Protein AF-A0A845Y742-F1 (afdb_mon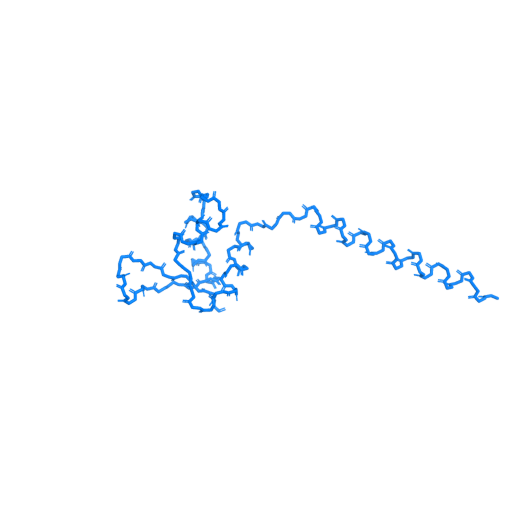omer)

Structure (mmCIF, N/CA/C/O backbone):
data_AF-A0A845Y742-F1
#
_entry.id   AF-A0A845Y742-F1
#
loop_
_atom_site.group_PDB
_atom_site.id
_atom_site.type_symbol
_atom_site.label_atom_id
_atom_site.label_alt_id
_atom_site.label_comp_id
_atom_site.label_asym_id
_atom_site.label_entity_id
_atom_site.label_seq_id
_atom_site.pdbx_PDB_ins_code
_atom_site.Cartn_x
_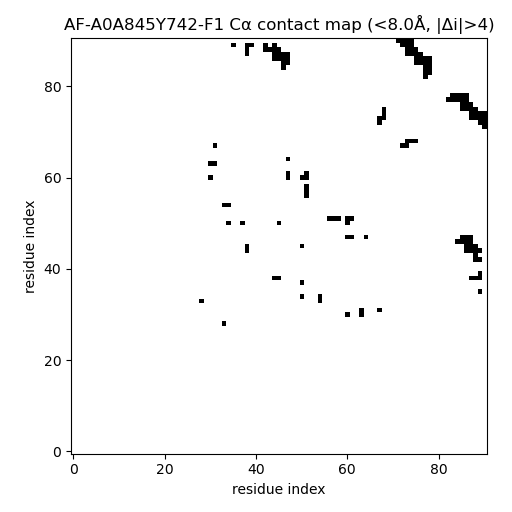atom_site.Cartn_y
_atom_site.Cartn_z
_atom_site.occupancy
_atom_site.B_iso_or_equiv
_atom_site.auth_seq_id
_atom_site.auth_comp_id
_atom_site.auth_asym_id
_atom_site.auth_atom_id
_atom_site.pdbx_PDB_model_num
ATOM 1 N N . MET A 1 1 ? 40.139 -17.584 -35.275 1.00 57.50 1 MET A N 1
ATOM 2 C CA . MET A 1 1 ? 38.698 -17.235 -35.187 1.00 57.50 1 MET A CA 1
ATOM 3 C C . MET A 1 1 ? 38.189 -16.980 -33.748 1.00 57.50 1 MET A C 1
ATOM 5 O O . MET A 1 1 ? 36.988 -17.028 -33.525 1.00 57.50 1 MET A O 1
ATOM 9 N N . SER A 1 2 ? 39.057 -16.671 -32.762 1.00 64.31 2 SER A N 1
ATOM 10 C CA . SER A 1 2 ? 38.704 -16.795 -31.325 1.00 64.31 2 SER A CA 1
ATOM 11 C C . SER A 1 2 ? 38.477 -15.468 -30.560 1.00 64.31 2 SER A C 1
ATOM 13 O O . SER A 1 2 ? 37.640 -15.409 -29.659 1.00 64.31 2 SER A O 1
ATOM 15 N N . GLN A 1 3 ? 39.118 -14.358 -30.952 1.00 61.56 3 GLN A N 1
ATOM 16 C CA . GLN A 1 3 ? 39.008 -13.081 -30.216 1.00 61.56 3 GLN A CA 1
ATOM 17 C C . GLN A 1 3 ? 37.793 -12.220 -30.616 1.00 61.56 3 GLN A C 1
ATOM 19 O O . GLN A 1 3 ? 37.177 -11.576 -29.766 1.00 61.56 3 GLN A O 1
ATOM 24 N N . TYR A 1 4 ? 37.388 -12.250 -31.890 1.00 63.28 4 TYR A N 1
ATOM 25 C CA . TYR A 1 4 ? 36.246 -11.472 -32.396 1.00 63.28 4 TYR A CA 1
ATOM 26 C C . TYR A 1 4 ? 34.906 -11.905 -31.783 1.00 63.28 4 TYR A C 1
ATOM 28 O O . TYR A 1 4 ? 34.078 -11.064 -31.429 1.00 63.28 4 TYR A O 1
ATOM 36 N N . VAL A 1 5 ? 34.710 -13.214 -31.603 1.00 63.03 5 VAL A N 1
ATOM 37 C CA . VAL A 1 5 ? 33.477 -13.774 -31.030 1.00 63.03 5 VAL A CA 1
ATOM 38 C C . VAL A 1 5 ? 33.346 -13.417 -29.545 1.00 63.03 5 VAL A C 1
ATOM 40 O O . VAL A 1 5 ? 32.261 -13.047 -29.097 1.00 63.03 5 VAL A O 1
ATOM 43 N N . HIS A 1 6 ? 34.448 -13.450 -28.786 1.00 61.31 6 HIS A N 1
ATOM 44 C CA . HIS A 1 6 ? 34.467 -13.048 -27.374 1.00 61.31 6 HIS A CA 1
ATOM 45 C C . HIS A 1 6 ? 34.177 -11.553 -27.195 1.00 61.31 6 HIS A C 1
ATOM 47 O O . HIS A 1 6 ? 33.365 -11.176 -26.348 1.00 61.31 6 HIS A O 1
ATOM 53 N N . ARG A 1 7 ? 34.765 -10.701 -28.045 1.00 63.00 7 ARG A N 1
ATOM 54 C CA . ARG A 1 7 ? 34.531 -9.250 -28.020 1.00 63.00 7 ARG A CA 1
ATOM 55 C C . ARG A 1 7 ? 33.066 -8.902 -28.298 1.00 63.00 7 ARG A C 1
ATOM 57 O O . ARG A 1 7 ? 32.477 -8.132 -27.545 1.00 63.00 7 ARG A O 1
ATOM 64 N N . LYS A 1 8 ? 32.455 -9.532 -29.309 1.00 67.81 8 LYS A N 1
ATOM 65 C CA . LYS A 1 8 ? 31.029 -9.351 -29.633 1.00 67.81 8 LYS A CA 1
ATOM 66 C C . LYS A 1 8 ? 30.113 -9.821 -28.497 1.00 67.81 8 LYS A C 1
ATOM 68 O O . LYS A 1 8 ? 29.179 -9.108 -28.149 1.00 67.81 8 LYS A O 1
ATOM 73 N N . LYS A 1 9 ? 30.387 -10.972 -27.866 1.00 64.38 9 LYS A N 1
ATOM 74 C CA . LYS A 1 9 ? 29.598 -11.461 -26.714 1.00 64.38 9 LYS A CA 1
ATOM 75 C C . LYS A 1 9 ? 29.606 -10.479 -25.534 1.00 64.38 9 LYS A C 1
ATOM 77 O O . LYS A 1 9 ? 28.547 -10.217 -24.964 1.00 64.38 9 LYS A O 1
ATOM 82 N N . ASN A 1 10 ? 30.763 -9.897 -25.213 1.00 71.44 10 ASN A N 1
ATOM 83 C CA . ASN A 1 10 ? 30.881 -8.895 -24.147 1.00 71.44 10 ASN A CA 1
ATOM 84 C C . ASN A 1 10 ? 30.147 -7.590 -24.490 1.00 71.44 10 ASN A C 1
ATOM 86 O O . ASN A 1 10 ? 29.490 -7.005 -23.631 1.00 71.44 10 ASN A O 1
ATOM 90 N N . GLU A 1 11 ? 30.194 -7.166 -25.752 1.00 71.31 11 GLU A N 1
ATOM 91 C CA . GLU A 1 11 ? 29.482 -5.984 -26.245 1.00 71.31 11 GLU A CA 1
ATOM 92 C C . GLU A 1 11 ? 27.954 -6.156 -26.135 1.00 71.31 11 GLU A C 1
ATOM 94 O O . GLU A 1 11 ? 27.267 -5.296 -25.580 1.00 71.31 11 GLU A O 1
ATOM 99 N N . PHE A 1 12 ? 27.417 -7.317 -26.529 1.00 75.88 12 PHE A N 1
ATOM 100 C CA . PHE A 1 12 ? 25.991 -7.631 -26.368 1.00 75.88 12 PHE A CA 1
ATOM 101 C C . PHE A 1 12 ? 25.554 -7.723 -24.902 1.00 75.88 12 PHE A C 1
ATOM 103 O O . PHE A 1 12 ? 24.462 -7.266 -24.554 1.00 75.88 12 PHE A O 1
ATOM 110 N N . ALA A 1 13 ? 26.386 -8.294 -24.026 1.00 77.81 13 ALA A N 1
ATOM 111 C CA . ALA A 1 13 ? 26.109 -8.331 -22.592 1.00 77.81 13 ALA A CA 1
ATOM 112 C C . ALA A 1 13 ? 26.047 -6.913 -21.998 1.00 77.81 13 ALA A C 1
ATOM 114 O O . ALA A 1 13 ? 25.152 -6.606 -21.205 1.00 77.81 13 ALA A O 1
ATOM 115 N N . ASN A 1 14 ? 26.946 -6.030 -22.440 1.00 83.00 14 ASN A N 1
ATOM 116 C CA . ASN A 1 14 ? 26.985 -4.642 -22.003 1.00 83.00 14 ASN A CA 1
ATOM 117 C C . ASN A 1 14 ? 25.746 -3.854 -22.465 1.00 83.00 14 ASN A C 1
ATOM 119 O O . ASN A 1 14 ? 25.107 -3.182 -21.657 1.00 83.00 14 ASN A O 1
ATOM 123 N N . VAL A 1 15 ? 25.335 -4.011 -23.727 1.00 83.81 15 VAL A N 1
ATOM 124 C CA . VAL A 1 15 ? 24.114 -3.383 -24.266 1.00 83.81 15 VAL A CA 1
ATOM 125 C C . VAL A 1 15 ? 22.863 -3.869 -23.528 1.00 83.81 15 VAL A C 1
ATOM 127 O O . VAL A 1 15 ? 22.023 -3.061 -23.134 1.00 83.81 15 VAL A O 1
ATOM 130 N N . ARG A 1 16 ? 22.747 -5.175 -23.250 1.00 85.06 16 ARG A N 1
ATOM 131 C CA . ARG A 1 16 ? 21.624 -5.728 -22.467 1.00 85.06 16 ARG A CA 1
ATOM 132 C C . ARG A 1 16 ? 21.550 -5.144 -21.056 1.00 85.06 16 ARG A C 1
ATOM 134 O O . ARG A 1 16 ? 20.450 -4.899 -20.562 1.00 85.06 16 ARG A O 1
ATOM 141 N N . ARG A 1 17 ? 22.698 -4.915 -20.412 1.00 83.88 17 ARG A N 1
ATOM 142 C CA . ARG A 1 17 ? 22.780 -4.263 -19.098 1.00 83.88 17 ARG A CA 1
ATOM 143 C C . ARG A 1 17 ? 22.299 -2.812 -19.169 1.00 83.88 17 ARG A C 1
ATOM 145 O O . ARG A 1 17 ? 21.411 -2.448 -18.408 1.00 83.88 17 ARG A O 1
ATOM 152 N N . ILE A 1 18 ? 22.787 -2.037 -20.138 1.00 84.62 18 ILE A N 1
ATOM 153 C CA . ILE A 1 18 ? 22.390 -0.634 -20.341 1.00 84.62 18 ILE A CA 1
ATOM 154 C C . ILE A 1 18 ? 20.882 -0.515 -20.595 1.00 84.62 18 ILE A C 1
ATOM 156 O O . ILE A 1 18 ? 20.223 0.315 -19.977 1.00 84.62 18 ILE A O 1
ATOM 160 N N . ILE A 1 19 ? 20.308 -1.379 -21.439 1.00 83.56 19 ILE A N 1
ATOM 161 C CA . ILE A 1 19 ? 18.860 -1.387 -21.709 1.00 83.56 19 ILE A CA 1
ATOM 162 C C . ILE A 1 19 ? 18.063 -1.711 -20.438 1.00 83.56 19 ILE A C 1
ATOM 164 O O . ILE A 1 19 ? 17.020 -1.107 -20.191 1.00 83.56 19 ILE A O 1
ATOM 168 N N . ARG A 1 20 ? 18.539 -2.652 -19.613 1.00 79.06 20 ARG A N 1
ATOM 169 C CA . ARG A 1 20 ? 17.889 -3.009 -18.344 1.00 79.06 20 ARG A CA 1
ATOM 170 C C . ARG A 1 20 ? 17.916 -1.845 -17.356 1.00 79.06 20 ARG A C 1
ATOM 172 O O . ARG A 1 20 ? 16.894 -1.558 -16.738 1.00 79.06 20 ARG A O 1
ATOM 179 N N . ASP A 1 21 ? 19.048 -1.165 -17.240 1.00 80.31 21 ASP A N 1
ATOM 180 C CA . ASP A 1 21 ? 19.205 -0.026 -16.335 1.00 80.31 21 ASP A CA 1
ATOM 181 C C . ASP A 1 21 ? 18.435 1.205 -16.831 1.00 80.31 21 ASP A C 1
ATOM 183 O O . ASP A 1 21 ? 17.833 1.916 -16.030 1.00 80.31 21 ASP A O 1
ATOM 187 N N . TRP A 1 22 ? 18.348 1.409 -18.149 1.00 76.75 22 TRP A N 1
ATOM 188 C CA . TRP A 1 22 ? 17.505 2.441 -18.758 1.00 76.75 22 TRP A CA 1
ATOM 189 C C . TRP A 1 22 ? 16.012 2.181 -18.511 1.00 76.75 22 TRP A C 1
ATOM 191 O O . TRP A 1 22 ? 15.299 3.083 -18.070 1.00 76.75 22 TRP A O 1
ATOM 201 N N . LYS A 1 23 ? 15.550 0.931 -18.677 1.00 70.44 23 LYS A N 1
ATOM 202 C CA . LYS A 1 23 ? 14.176 0.531 -18.323 1.00 70.44 23 LYS A CA 1
ATOM 203 C C . LYS A 1 23 ? 13.877 0.740 -16.834 1.00 70.44 23 LYS A C 1
ATOM 205 O O . LYS A 1 23 ? 12.807 1.234 -16.499 1.00 70.44 23 LYS A O 1
ATOM 210 N N . ARG A 1 24 ? 14.824 0.420 -15.944 1.00 68.00 24 ARG A N 1
ATOM 211 C CA . ARG A 1 24 ? 14.698 0.670 -14.495 1.00 68.00 24 ARG A CA 1
ATOM 212 C C . ARG A 1 24 ? 14.649 2.161 -14.158 1.00 68.00 24 ARG A C 1
ATOM 214 O O . ARG A 1 24 ? 13.882 2.547 -13.288 1.00 68.00 24 ARG A O 1
ATOM 221 N N . LYS A 1 25 ? 15.420 3.001 -14.858 1.00 65.81 25 LYS A N 1
ATOM 222 C CA . LYS A 1 25 ? 15.419 4.463 -14.668 1.00 65.81 25 LYS A CA 1
ATOM 223 C C . LYS A 1 25 ? 14.117 5.134 -15.105 1.00 65.81 25 LYS A C 1
ATOM 225 O O . LYS A 1 25 ? 13.757 6.158 -14.533 1.00 65.81 25 LYS A O 1
ATOM 230 N N . GLN A 1 26 ? 13.431 4.594 -16.113 1.00 68.88 26 GLN A N 1
ATOM 231 C CA . GLN A 1 26 ? 12.161 5.154 -16.587 1.00 68.88 26 GLN A CA 1
ATOM 232 C C . GLN A 1 26 ? 10.946 4.706 -15.771 1.00 68.88 26 GLN A C 1
ATOM 234 O O . GLN A 1 26 ? 9.948 5.425 -15.732 1.00 68.88 26 GLN A O 1
ATOM 239 N N . PHE A 1 27 ? 11.006 3.550 -15.108 1.00 69.06 27 PHE A N 1
ATOM 240 C CA . PHE A 1 27 ? 9.870 3.049 -14.346 1.00 69.06 27 PHE A CA 1
ATOM 241 C C . PHE A 1 27 ? 9.819 3.713 -12.968 1.00 69.06 27 PHE A C 1
ATOM 243 O O . PHE A 1 27 ? 10.510 3.308 -12.036 1.00 69.06 27 PHE A O 1
ATOM 250 N N . ARG A 1 28 ? 8.988 4.750 -12.824 1.00 73.69 28 ARG A N 1
ATOM 251 C CA . ARG A 1 28 ? 8.591 5.212 -11.491 1.00 73.69 28 ARG A CA 1
ATOM 252 C C . ARG A 1 28 ? 7.612 4.182 -10.925 1.00 73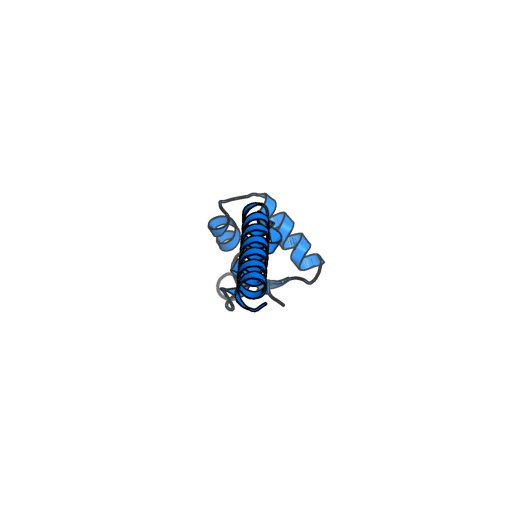.69 28 ARG A C 1
ATOM 254 O O . ARG A 1 28 ? 6.560 3.997 -11.539 1.00 73.69 28 ARG A O 1
ATOM 261 N N . PRO A 1 29 ? 7.936 3.505 -9.808 1.00 79.06 29 PRO A N 1
ATOM 262 C CA . PRO A 1 29 ? 7.023 2.539 -9.216 1.00 79.06 29 PRO A CA 1
ATOM 263 C C . PRO A 1 29 ? 5.699 3.232 -8.902 1.00 79.06 29 PRO A C 1
ATOM 265 O O . PRO A 1 29 ? 5.677 4.374 -8.423 1.00 79.06 29 PRO A O 1
ATOM 268 N N . SER A 1 30 ? 4.594 2.559 -9.219 1.00 89.06 30 SER A N 1
ATOM 269 C CA . SER A 1 30 ? 3.272 3.106 -8.947 1.00 89.06 30 SER A CA 1
ATOM 270 C C . SER A 1 30 ? 3.085 3.288 -7.440 1.00 89.06 30 SER A C 1
ATOM 272 O O . SER A 1 30 ? 3.787 2.685 -6.625 1.00 89.06 30 SER A O 1
ATOM 274 N N . LEU A 1 31 ? 2.114 4.109 -7.035 1.00 90.06 31 LEU A N 1
ATOM 275 C CA . LEU A 1 31 ? 1.805 4.264 -5.612 1.00 90.06 31 LEU A CA 1
ATOM 276 C C . LEU A 1 31 ? 1.468 2.910 -4.962 1.00 90.06 31 LEU A C 1
ATOM 278 O O . LEU A 1 31 ? 1.875 2.654 -3.835 1.00 90.06 31 LEU A O 1
ATOM 282 N N . GLN A 1 32 ? 0.789 2.029 -5.701 1.00 92.12 32 GLN A N 1
ATOM 283 C CA . GLN A 1 32 ? 0.492 0.667 -5.268 1.00 92.12 32 GLN A CA 1
ATOM 284 C C . GLN A 1 32 ? 1.767 -0.162 -5.050 1.00 92.12 32 GLN A C 1
ATOM 286 O O . GLN A 1 32 ? 1.870 -0.846 -4.033 1.00 92.12 32 GLN A O 1
ATOM 291 N N . ASP A 1 33 ? 2.740 -0.086 -5.961 1.00 91.44 33 ASP A N 1
ATOM 292 C CA . ASP A 1 33 ? 4.008 -0.819 -5.829 1.00 91.44 33 ASP A CA 1
ATOM 293 C C . ASP A 1 33 ? 4.774 -0.352 -4.593 1.00 91.44 33 ASP A C 1
ATOM 295 O O . ASP A 1 33 ? 5.226 -1.170 -3.798 1.00 91.44 33 ASP A O 1
ATOM 299 N N . ARG A 1 34 ? 4.829 0.966 -4.374 1.00 92.25 34 ARG A N 1
ATOM 300 C CA . ARG A 1 34 ? 5.485 1.562 -3.203 1.00 92.25 34 ARG A CA 1
ATOM 301 C C . ARG A 1 34 ? 4.803 1.167 -1.888 1.00 92.25 34 ARG A C 1
ATOM 303 O O . ARG A 1 34 ? 5.489 0.884 -0.914 1.00 92.25 34 ARG A O 1
ATOM 310 N N . ILE A 1 35 ? 3.466 1.119 -1.852 1.00 93.38 35 ILE A N 1
ATOM 311 C CA . ILE A 1 35 ? 2.711 0.622 -0.684 1.00 93.38 35 ILE A CA 1
ATOM 312 C C . ILE A 1 35 ? 3.027 -0.856 -0.439 1.00 93.38 35 ILE A C 1
ATOM 314 O O . ILE A 1 35 ? 3.253 -1.261 0.695 1.00 93.38 35 ILE A O 1
ATOM 318 N N . THR A 1 36 ? 3.058 -1.658 -1.502 1.00 93.44 36 THR A N 1
ATOM 319 C CA . THR A 1 36 ? 3.346 -3.096 -1.416 1.00 93.44 36 THR A CA 1
ATOM 320 C C . THR A 1 36 ? 4.762 -3.339 -0.893 1.00 93.44 36 THR A C 1
ATOM 322 O O . THR A 1 36 ? 4.964 -4.204 -0.047 1.00 93.44 36 THR A O 1
ATOM 325 N N . GLU A 1 37 ? 5.738 -2.558 -1.355 1.00 92.75 37 GLU A N 1
ATOM 326 C CA . GLU A 1 37 ? 7.123 -2.620 -0.886 1.00 92.75 37 GLU A CA 1
ATOM 327 C C . GLU A 1 37 ? 7.245 -2.242 0.595 1.00 92.75 37 GLU A C 1
ATOM 329 O O . GLU A 1 37 ? 7.892 -2.965 1.349 1.00 92.75 37 GLU A O 1
ATOM 334 N N . LEU A 1 38 ? 6.562 -1.179 1.038 1.00 93.81 38 LEU A N 1
ATOM 335 C CA . LEU A 1 38 ? 6.509 -0.804 2.456 1.00 93.81 38 LEU A CA 1
ATOM 336 C C . LEU A 1 38 ? 5.935 -1.929 3.322 1.00 93.81 38 LEU A C 1
ATOM 338 O O . LEU A 1 38 ? 6.553 -2.325 4.303 1.00 93.81 38 LEU A O 1
ATOM 342 N N . LEU A 1 39 ? 4.788 -2.487 2.930 1.00 93.88 39 LEU A N 1
ATOM 343 C CA . LEU A 1 39 ? 4.142 -3.568 3.679 1.00 93.88 39 LEU A CA 1
ATOM 344 C C . LEU A 1 39 ? 4.948 -4.871 3.668 1.00 93.88 39 LEU A C 1
ATOM 346 O O . LEU A 1 39 ? 4.847 -5.656 4.602 1.00 93.88 39 LEU A O 1
ATOM 350 N N . ARG A 1 40 ? 5.762 -5.111 2.635 1.00 93.25 40 ARG A N 1
ATOM 351 C CA . ARG A 1 40 ? 6.672 -6.263 2.593 1.00 93.25 40 ARG A CA 1
ATOM 352 C C . ARG A 1 40 ? 7.829 -6.119 3.587 1.00 93.25 40 ARG A C 1
ATOM 354 O O . ARG A 1 40 ? 8.292 -7.127 4.108 1.00 93.25 40 ARG A O 1
ATOM 361 N N . ASN A 1 41 ? 8.283 -4.892 3.836 1.00 91.94 41 ASN A N 1
ATOM 362 C CA . ASN A 1 41 ? 9.366 -4.607 4.779 1.00 91.94 41 ASN A CA 1
ATOM 363 C C . ASN A 1 41 ? 8.889 -4.506 6.240 1.00 91.94 41 ASN A C 1
ATOM 365 O O . ASN A 1 41 ? 9.726 -4.561 7.135 1.00 91.94 41 ASN A O 1
ATOM 369 N N . SER A 1 42 ? 7.576 -4.402 6.468 1.00 89.69 42 SER A N 1
ATOM 370 C CA . SER A 1 42 ? 6.948 -4.305 7.793 1.00 89.69 42 SER A CA 1
ATOM 371 C C . SER A 1 42 ? 5.936 -5.437 8.015 1.00 89.69 42 SER A C 1
ATOM 373 O O . SER A 1 42 ? 4.732 -5.240 7.807 1.00 89.69 42 SER A O 1
ATOM 375 N N . PRO A 1 43 ? 6.391 -6.640 8.417 1.00 85.12 43 PRO A N 1
ATOM 376 C CA . PRO A 1 43 ? 5.512 -7.786 8.672 1.00 85.12 43 PRO A CA 1
ATOM 377 C C . PRO A 1 43 ? 4.506 -7.547 9.812 1.00 85.12 43 PRO A C 1
ATOM 379 O O . PRO A 1 43 ? 3.435 -8.152 9.821 1.00 85.12 43 PRO A O 1
ATOM 382 N N . GLU A 1 44 ? 4.813 -6.641 10.741 1.00 88.62 44 GLU A N 1
ATOM 383 C CA . GLU A 1 44 ? 3.927 -6.164 11.811 1.00 88.62 44 GLU A CA 1
ATOM 384 C C . GLU A 1 44 ? 2.715 -5.357 11.314 1.00 88.62 44 GLU A C 1
ATOM 386 O O . GLU A 1 44 ? 1.770 -5.129 12.071 1.00 88.62 44 GLU A O 1
ATOM 391 N N . GLY A 1 45 ? 2.711 -4.983 10.031 1.00 91.31 45 GLY A N 1
ATOM 392 C CA . GLY A 1 45 ? 1.690 -4.150 9.416 1.00 91.31 45 GLY A CA 1
ATOM 393 C C . GLY A 1 45 ? 1.871 -2.673 9.742 1.00 91.31 45 GLY A C 1
ATOM 394 O O . GLY A 1 45 ? 2.368 -2.296 10.796 1.00 91.31 45 GLY A O 1
ATOM 395 N N . LEU A 1 46 ? 1.439 -1.823 8.815 1.00 93.69 46 LEU A N 1
ATOM 396 C CA . LEU A 1 46 ? 1.564 -0.374 8.953 1.00 93.69 46 LEU A CA 1
ATOM 397 C C . LEU A 1 46 ? 0.199 0.287 9.004 1.00 93.69 46 LEU A C 1
ATOM 399 O O . LEU A 1 46 ? -0.756 -0.121 8.331 1.00 93.69 46 LEU A O 1
ATOM 403 N N . SER A 1 47 ? 0.119 1.357 9.775 1.00 94.31 47 SER A N 1
ATOM 404 C CA . SER A 1 47 ? -1.043 2.218 9.826 1.00 94.31 47 SER A CA 1
ATOM 405 C C . SER A 1 47 ? -1.171 3.052 8.553 1.00 94.31 47 SER A C 1
ATOM 407 O O . SER A 1 47 ? -0.201 3.379 7.867 1.00 94.31 47 SER A O 1
ATOM 409 N N . GLY A 1 48 ? -2.403 3.437 8.210 1.00 91.56 48 GLY A N 1
ATOM 410 C CA . GLY A 1 48 ? -2.633 4.309 7.053 1.00 91.56 48 GLY A CA 1
ATOM 411 C C . GLY A 1 48 ? -1.901 5.655 7.163 1.00 91.56 48 GLY A C 1
ATOM 412 O O . GLY A 1 48 ? -1.504 6.214 6.140 1.00 91.56 48 GLY A O 1
ATOM 413 N N . GLY A 1 49 ? -1.694 6.148 8.389 1.00 91.12 49 GLY A N 1
ATOM 414 C CA . GLY A 1 49 ? -0.930 7.364 8.660 1.00 91.12 49 GLY A CA 1
ATOM 415 C C . GLY A 1 49 ? 0.564 7.173 8.411 1.00 91.12 49 GLY A C 1
ATOM 416 O O . GLY A 1 49 ? 1.170 7.999 7.733 1.00 91.12 49 GLY A O 1
ATOM 417 N N . GLU A 1 50 ? 1.130 6.056 8.868 1.00 92.50 50 GLU A N 1
ATOM 418 C CA . GLU A 1 50 ? 2.540 5.700 8.652 1.00 92.50 50 GLU A CA 1
ATOM 419 C C . GLU A 1 50 ? 2.847 5.511 7.165 1.00 92.50 50 GLU A C 1
ATOM 421 O O . GLU A 1 50 ? 3.807 6.080 6.645 1.00 92.50 50 GLU A O 1
ATOM 426 N N . ILE A 1 51 ? 1.970 4.805 6.443 1.00 93.44 51 ILE A N 1
ATOM 427 C CA . ILE A 1 51 ? 2.085 4.628 4.991 1.00 93.44 51 ILE A CA 1
ATOM 428 C C . ILE A 1 51 ? 2.004 5.989 4.286 1.00 93.44 51 ILE A C 1
ATOM 430 O O . ILE A 1 51 ? 2.811 6.282 3.403 1.00 93.44 51 ILE A O 1
ATOM 434 N N . LYS A 1 52 ? 1.056 6.856 4.676 1.00 93.12 52 LYS A N 1
ATOM 435 C CA . LYS A 1 52 ? 0.934 8.205 4.102 1.00 93.12 52 LYS A CA 1
ATOM 436 C C . LYS A 1 52 ? 2.196 9.033 4.366 1.00 93.12 52 LYS A C 1
ATOM 438 O O . LYS A 1 52 ? 2.678 9.687 3.442 1.00 93.12 52 LYS A O 1
ATOM 443 N N . ALA A 1 53 ? 2.738 8.995 5.581 1.00 91.19 53 ALA A N 1
ATOM 444 C CA . ALA A 1 53 ? 3.950 9.720 5.955 1.00 91.19 53 ALA A CA 1
ATOM 445 C C . ALA A 1 53 ? 5.170 9.232 5.157 1.00 91.19 53 ALA A C 1
ATOM 447 O O . ALA A 1 53 ? 5.845 10.041 4.521 1.00 91.19 53 ALA A O 1
ATOM 448 N N . ALA A 1 54 ? 5.384 7.915 5.086 1.00 90.19 54 ALA A N 1
ATOM 449 C CA . ALA A 1 54 ? 6.491 7.304 4.347 1.00 90.19 54 ALA A CA 1
ATOM 450 C C . ALA A 1 54 ? 6.456 7.614 2.839 1.00 90.19 54 ALA A C 1
ATOM 452 O O . ALA A 1 54 ? 7.491 7.673 2.175 1.00 90.19 54 ALA A O 1
ATOM 453 N N . LEU A 1 55 ? 5.263 7.833 2.276 1.00 89.94 55 LEU A N 1
ATOM 454 C CA . LEU A 1 55 ? 5.081 8.101 0.849 1.00 89.94 55 LEU A CA 1
ATOM 455 C C . LEU A 1 55 ? 5.049 9.592 0.486 1.00 89.94 55 LEU A C 1
ATOM 457 O O . LEU A 1 55 ? 4.955 9.903 -0.706 1.00 89.94 55 LEU A O 1
ATOM 461 N N . GLY A 1 56 ? 5.169 10.494 1.466 1.00 85.12 56 GLY A N 1
ATOM 462 C CA . GLY A 1 56 ? 5.204 11.944 1.248 1.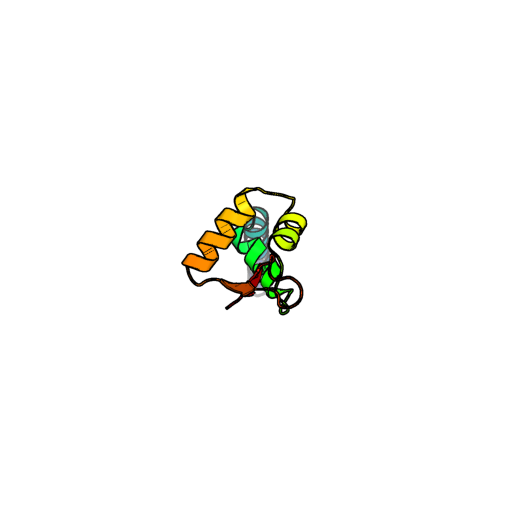00 85.12 56 GLY A CA 1
ATOM 463 C C . GLY A 1 56 ? 3.832 12.623 1.268 1.00 85.12 56 GLY A C 1
ATOM 464 O O . GLY A 1 56 ? 3.621 13.607 0.568 1.00 85.12 56 GLY A O 1
ATOM 465 N N . GLY A 1 57 ? 2.873 12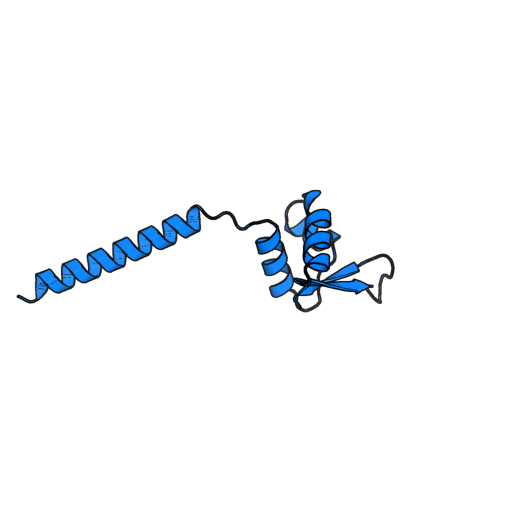.102 2.037 1.00 79.69 57 GLY A N 1
ATOM 466 C CA . GLY A 1 57 ? 1.653 12.838 2.373 1.00 79.69 57 GLY A CA 1
ATOM 467 C C . GLY A 1 57 ? 0.544 12.824 1.321 1.00 79.69 57 GLY A C 1
ATOM 468 O O . GLY A 1 57 ? -0.406 13.588 1.450 1.00 79.69 57 GLY A O 1
ATOM 469 N N . THR A 1 58 ? 0.607 11.970 0.296 1.00 79.81 58 THR A N 1
ATOM 470 C CA . THR A 1 58 ? -0.386 12.008 -0.794 1.00 79.81 58 THR A CA 1
ATOM 471 C C . THR A 1 58 ? -1.790 11.600 -0.324 1.00 79.81 58 THR A C 1
ATOM 473 O O . THR A 1 58 ? -1.975 10.523 0.252 1.00 79.81 58 THR A O 1
ATOM 476 N N . ASP A 1 59 ? -2.808 12.420 -0.602 1.00 74.81 59 ASP A N 1
ATOM 477 C CA . ASP A 1 59 ? -4.209 12.119 -0.245 1.00 74.81 59 ASP A CA 1
ATOM 478 C C . ASP A 1 59 ? -4.763 10.895 -0.991 1.00 74.81 59 ASP A C 1
ATOM 480 O O . ASP A 1 59 ? -5.652 10.191 -0.505 1.00 74.81 59 ASP A O 1
ATOM 484 N N . SER A 1 60 ? -4.154 10.549 -2.127 1.00 88.00 60 SER A N 1
ATOM 485 C CA . SER A 1 60 ? -4.441 9.325 -2.875 1.00 88.00 60 SER A CA 1
ATOM 486 C C . SER A 1 60 ? -4.128 8.038 -2.107 1.00 88.00 60 SER A C 1
ATOM 488 O O . SER A 1 60 ? -4.672 6.992 -2.463 1.00 88.00 60 SER A O 1
ATOM 490 N N . THR A 1 61 ? -3.294 8.086 -1.059 1.00 91.06 61 THR A N 1
ATOM 491 C CA . THR A 1 61 ? -2.863 6.894 -0.302 1.00 91.06 61 THR A CA 1
ATOM 492 C C . THR A 1 61 ? -4.056 6.101 0.225 1.00 91.06 61 THR A C 1
ATOM 494 O O . THR A 1 61 ? -4.164 4.906 -0.037 1.00 91.06 61 THR A O 1
ATOM 497 N N . TYR A 1 62 ? -5.013 6.760 0.884 1.00 92.50 62 TYR A N 1
ATOM 498 C CA . TYR A 1 62 ? -6.189 6.085 1.443 1.00 92.50 62 TYR A CA 1
ATOM 499 C C . TYR A 1 62 ? -7.102 5.491 0.367 1.00 92.50 62 TYR A C 1
ATOM 501 O O . TYR A 1 62 ? -7.642 4.399 0.544 1.00 92.50 62 TYR A O 1
ATOM 509 N N . THR A 1 63 ? -7.230 6.175 -0.773 1.00 93.81 63 THR A N 1
ATOM 510 C CA . THR A 1 63 ? -8.011 5.678 -1.915 1.00 93.81 63 THR A CA 1
ATOM 511 C C . THR A 1 63 ? -7.375 4.419 -2.501 1.00 93.81 63 THR A C 1
ATOM 513 O O . THR A 1 63 ? -8.073 3.448 -2.799 1.00 93.81 63 THR A O 1
ATOM 516 N N . VAL A 1 64 ? -6.047 4.405 -2.647 1.00 94.19 64 VAL A N 1
ATOM 517 C CA . VAL A 1 64 ? -5.318 3.233 -3.143 1.00 94.19 64 VAL A CA 1
ATOM 518 C C . VAL A 1 64 ? -5.378 2.085 -2.139 1.00 94.19 64 VAL A C 1
ATOM 520 O O . VAL A 1 64 ? -5.710 0.977 -2.547 1.00 94.19 64 VAL A O 1
ATOM 523 N N . LEU A 1 65 ? -5.186 2.341 -0.842 1.00 94.12 65 LEU A N 1
ATOM 524 C CA . LEU A 1 65 ? -5.342 1.327 0.208 1.00 94.12 65 LEU A CA 1
ATOM 525 C C . LEU A 1 65 ? -6.736 0.690 0.177 1.00 94.12 65 LEU A C 1
ATOM 527 O O . LEU A 1 65 ? -6.858 -0.533 0.184 1.00 94.12 65 LEU A O 1
ATOM 531 N N . ALA A 1 66 ? -7.796 1.496 0.067 1.00 94.56 66 ALA A N 1
ATOM 532 C CA . ALA A 1 66 ? -9.161 0.987 -0.035 1.00 94.56 66 ALA A CA 1
ATOM 533 C C . ALA A 1 66 ? -9.355 0.086 -1.269 1.00 94.56 66 ALA A C 1
ATOM 535 O O . ALA A 1 66 ? -9.946 -0.989 -1.155 1.00 94.56 66 ALA A O 1
ATOM 536 N N . ARG A 1 67 ? -8.814 0.482 -2.430 1.00 95.44 67 ARG A N 1
ATOM 537 C CA . ARG A 1 67 ? -8.860 -0.324 -3.663 1.00 95.44 67 ARG A CA 1
ATOM 538 C C . ARG A 1 67 ? -8.053 -1.614 -3.550 1.00 95.44 67 ARG A C 1
ATOM 540 O O . ARG A 1 67 ? -8.515 -2.646 -4.023 1.00 95.44 67 ARG A O 1
ATOM 547 N N . MET A 1 68 ? -6.870 -1.571 -2.942 1.00 95.44 68 MET A N 1
ATOM 548 C CA . MET A 1 68 ? -6.028 -2.754 -2.744 1.00 95.44 68 MET A CA 1
ATOM 549 C C . MET A 1 68 ? -6.702 -3.767 -1.814 1.00 95.44 68 MET A C 1
ATOM 551 O O . MET A 1 68 ? -6.678 -4.959 -2.110 1.00 95.44 68 MET A O 1
ATOM 555 N N . VAL A 1 69 ? -7.373 -3.297 -0.756 1.00 95.94 69 VAL A N 1
ATOM 556 C CA . VAL A 1 69 ? -8.188 -4.153 0.121 1.00 95.94 69 VAL A CA 1
ATOM 557 C C . VAL A 1 69 ? -9.361 -4.764 -0.644 1.00 95.94 69 VAL A C 1
ATOM 559 O O . VAL A 1 69 ? -9.572 -5.968 -0.574 1.00 95.94 69 VAL A O 1
ATOM 562 N N . ALA A 1 70 ? -10.103 -3.962 -1.415 1.00 95.56 70 ALA A N 1
ATOM 563 C CA . ALA A 1 70 ? -11.241 -4.454 -2.197 1.00 95.56 70 ALA A CA 1
ATOM 564 C C . ALA A 1 70 ? -10.837 -5.497 -3.256 1.00 95.56 70 ALA A C 1
ATOM 566 O O . ALA A 1 70 ? -11.623 -6.376 -3.588 1.00 95.56 70 ALA A O 1
ATOM 567 N N . ARG A 1 71 ? -9.606 -5.405 -3.774 1.00 94.94 71 ARG A N 1
ATOM 568 C CA . ARG A 1 71 ? -9.026 -6.358 -4.731 1.00 94.94 71 ARG A CA 1
ATOM 569 C C . ARG A 1 71 ? -8.386 -7.585 -4.075 1.00 94.94 71 ARG A C 1
ATOM 571 O O . ARG A 1 71 ? -7.900 -8.442 -4.801 1.00 94.94 71 ARG A O 1
ATOM 578 N N . GLY A 1 72 ? -8.331 -7.653 -2.744 1.00 93.69 72 GLY A N 1
ATOM 579 C CA . GLY A 1 72 ? -7.669 -8.750 -2.036 1.00 93.69 72 GLY A CA 1
ATOM 580 C C . GLY A 1 72 ? -6.151 -8.787 -2.237 1.00 93.69 72 GLY A C 1
ATOM 581 O O . GLY A 1 72 ? -5.564 -9.858 -2.200 1.00 93.69 72 GLY A O 1
ATOM 582 N N . VAL A 1 73 ? -5.514 -7.634 -2.475 1.00 94.19 73 VAL A N 1
ATOM 583 C CA . VAL A 1 73 ? -4.041 -7.524 -2.556 1.00 94.19 73 VAL A CA 1
ATOM 584 C C . VAL A 1 73 ? -3.432 -7.370 -1.161 1.00 94.19 73 VAL A C 1
ATOM 586 O O . VAL A 1 73 ? -2.335 -7.847 -0.896 1.00 94.19 73 VAL A O 1
ATOM 589 N N . ILE A 1 74 ? -4.147 -6.678 -0.274 1.00 95.69 74 ILE A N 1
ATOM 590 C CA . ILE A 1 74 ? -3.766 -6.463 1.123 1.00 95.69 74 ILE A CA 1
ATOM 591 C C . ILE A 1 74 ? -4.980 -6.701 2.008 1.00 95.69 74 ILE A C 1
ATOM 593 O O . ILE A 1 74 ? -6.121 -6.503 1.585 1.00 95.69 74 ILE A O 1
ATOM 597 N N . THR A 1 75 ? -4.737 -7.065 3.258 1.00 95.25 75 THR A N 1
ATOM 598 C CA . THR A 1 75 ? -5.774 -7.134 4.284 1.00 95.25 75 THR A CA 1
ATOM 599 C C . THR A 1 75 ? -5.625 -5.979 5.265 1.00 95.25 75 THR A C 1
ATOM 601 O O . THR A 1 75 ? -4.605 -5.289 5.300 1.00 95.25 75 THR A O 1
ATOM 604 N N . LYS A 1 76 ? -6.670 -5.732 6.052 1.00 94.00 76 LYS A N 1
ATOM 605 C CA . LYS A 1 76 ? -6.646 -4.740 7.125 1.00 94.00 76 LYS A CA 1
ATOM 606 C C . LYS A 1 76 ? -7.226 -5.325 8.400 1.00 94.00 76 LYS A C 1
ATOM 608 O O . LYS A 1 76 ? -8.246 -6.014 8.357 1.00 94.00 76 LYS A O 1
ATOM 613 N N . ARG A 1 77 ? -6.616 -5.002 9.535 1.00 91.56 77 ARG A N 1
ATOM 614 C CA . ARG A 1 77 ? -7.108 -5.357 10.872 1.00 91.56 77 ARG A CA 1
ATOM 615 C C . ARG A 1 77 ? -7.199 -4.104 11.733 1.00 91.56 77 ARG A C 1
ATOM 617 O O . ARG A 1 77 ? -6.554 -3.095 11.448 1.00 91.56 77 ARG A O 1
ATOM 624 N N . ARG A 1 78 ? -8.053 -4.140 12.755 1.00 88.88 78 ARG A N 1
ATOM 625 C CA . ARG A 1 78 ? -8.058 -3.086 13.777 1.00 88.88 78 ARG A CA 1
ATOM 626 C C . ARG A 1 78 ? -6.834 -3.277 14.664 1.00 88.88 78 ARG A C 1
ATOM 628 O O . ARG A 1 78 ? -6.505 -4.415 14.984 1.00 88.88 78 ARG A O 1
ATOM 635 N N . CYS A 1 79 ? -6.176 -2.182 15.026 1.00 85.38 79 CYS A N 1
ATOM 636 C CA . CYS A 1 79 ? -5.109 -2.229 16.017 1.00 85.38 79 CYS A CA 1
ATOM 637 C C . CYS A 1 79 ? -5.717 -2.523 17.398 1.00 85.38 79 CYS A C 1
ATOM 639 O O . CYS A 1 79 ? -6.686 -1.872 17.792 1.00 85.38 79 CYS A O 1
ATOM 641 N N . GLU A 1 80 ? -5.166 -3.497 18.126 1.00 80.88 80 GLU A N 1
ATOM 642 C CA . GLU A 1 80 ? -5.644 -3.872 19.469 1.00 80.88 80 GLU A CA 1
ATOM 643 C C . GLU A 1 80 ? -5.359 -2.779 20.506 1.00 80.88 80 GLU A C 1
ATOM 645 O O . GLU A 1 80 ? -6.168 -2.534 21.397 1.00 80.88 80 GLU A O 1
ATOM 650 N N . GLN A 1 81 ? -4.235 -2.075 20.351 1.00 79.62 81 GLN A N 1
ATOM 651 C CA . GLN A 1 81 ? -3.830 -0.979 21.234 1.00 79.62 81 GLN A CA 1
ATOM 652 C C . GLN A 1 81 ? -4.603 0.316 20.939 1.00 79.62 81 GLN A C 1
ATOM 654 O O . GLN A 1 81 ? -4.803 1.140 21.829 1.00 79.62 81 GLN A O 1
ATOM 659 N N . ASN A 1 82 ? -5.066 0.497 19.697 1.00 81.94 82 ASN A N 1
ATOM 660 C CA . ASN A 1 82 ? -5.796 1.683 19.263 1.00 81.94 82 ASN A CA 1
ATOM 661 C C . ASN A 1 82 ? -6.938 1.315 18.305 1.00 81.94 82 ASN A C 1
ATOM 663 O O . ASN A 1 82 ? -6.778 1.302 17.086 1.00 81.94 82 ASN A O 1
ATOM 667 N N . TYR A 1 83 ? -8.135 1.091 18.849 1.00 78.62 83 TYR A N 1
ATOM 668 C CA . TYR A 1 83 ? -9.314 0.671 18.076 1.00 78.62 83 TYR A CA 1
ATOM 669 C C . TYR A 1 83 ? -9.756 1.645 16.971 1.00 78.62 83 TYR A C 1
ATOM 671 O O . TYR A 1 83 ? -10.523 1.258 16.083 1.00 78.62 83 TYR A O 1
ATOM 679 N N . LYS A 1 84 ? -9.307 2.907 17.012 1.00 80.62 84 LYS A N 1
ATOM 680 C CA . LYS A 1 84 ? -9.580 3.896 15.957 1.00 80.62 84 LYS A CA 1
ATOM 681 C C . LYS A 1 84 ? -8.687 3.692 14.731 1.00 80.62 84 LYS A C 1
ATOM 683 O O . LYS A 1 84 ? -9.028 4.155 13.643 1.00 80.62 84 LYS A O 1
ATOM 688 N N . GLU A 1 85 ? -7.577 2.982 14.891 1.00 86.50 85 GLU A N 1
ATOM 689 C CA . GLU A 1 85 ? -6.553 2.799 13.877 1.00 86.50 85 GLU A CA 1
ATOM 690 C C . GLU A 1 85 ? -6.679 1.448 13.165 1.00 86.50 85 GLU A C 1
ATOM 692 O O . GLU A 1 85 ? -7.094 0.427 13.724 1.00 86.50 85 GLU A O 1
ATOM 697 N N . LYS A 1 86 ? -6.351 1.459 11.872 1.00 91.88 86 LYS A N 1
ATOM 698 C CA . LYS A 1 86 ? -6.363 0.277 11.009 1.00 91.88 86 LYS A CA 1
ATOM 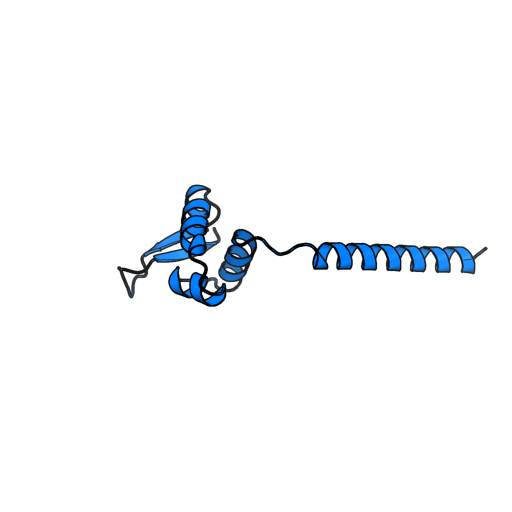699 C C . LYS A 1 86 ? -4.942 0.011 10.548 1.00 91.88 86 LYS A C 1
ATOM 701 O O . LYS A 1 86 ? -4.332 0.898 9.950 1.00 91.88 86 LYS A O 1
ATOM 706 N N . LEU A 1 87 ? -4.482 -1.209 10.786 1.00 94.25 87 LEU A N 1
ATOM 707 C CA . LEU A 1 87 ? -3.221 -1.728 10.279 1.00 94.25 87 LEU A CA 1
ATOM 708 C C . LEU A 1 87 ? -3.481 -2.473 8.976 1.00 94.25 87 LEU A C 1
ATOM 710 O O . LEU A 1 87 ? -4.470 -3.205 8.859 1.00 94.25 87 LEU A O 1
ATOM 714 N N . TYR A 1 88 ? -2.614 -2.258 7.999 1.00 95.06 88 TYR A N 1
ATOM 715 C CA . TYR A 1 88 ? -2.650 -2.904 6.696 1.00 95.06 88 TYR A CA 1
ATOM 716 C C . TYR A 1 88 ? -1.508 -3.909 6.599 1.00 95.06 88 TYR A C 1
ATOM 718 O O . TYR A 1 88 ? -0.412 -3.645 7.083 1.00 95.06 88 TYR A O 1
ATOM 726 N N . PHE A 1 89 ? -1.773 -5.046 5.959 1.00 95.00 89 PHE A N 1
ATOM 727 C CA . PHE A 1 89 ? -0.837 -6.163 5.837 1.00 95.00 89 PHE A CA 1
ATOM 728 C C . PHE A 1 89 ? -0.871 -6.709 4.419 1.00 95.00 89 PHE A C 1
ATOM 730 O O . PHE A 1 89 ? -1.935 -6.740 3.791 1.00 95.00 89 PHE A O 1
ATOM 737 N N . LEU A 1 90 ? 0.271 -7.188 3.935 1.00 93.50 90 LEU A N 1
ATOM 738 C CA . LEU A 1 90 ? 0.281 -8.034 2.750 1.00 93.50 90 LEU A CA 1
ATOM 739 C C . LEU A 1 90 ? -0.434 -9.360 3.066 1.00 93.50 90 LEU A C 1
ATOM 741 O O . LEU A 1 90 ? -0.344 -9.848 4.193 1.00 93.50 90 LEU A O 1
ATOM 745 N N . ILE A 1 91 ? -1.179 -9.892 2.096 1.00 87.69 91 ILE A N 1
ATOM 74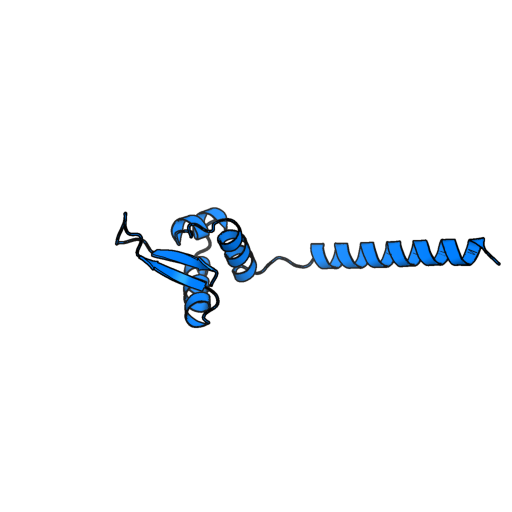6 C CA . ILE A 1 91 ? -1.783 -11.232 2.187 1.00 87.69 91 ILE A CA 1
ATOM 747 C C . ILE A 1 91 ? -0.730 -12.290 1.863 1.00 87.69 91 ILE A C 1
ATOM 749 O O . ILE A 1 91 ? 0.114 -12.016 0.977 1.00 87.69 91 ILE A O 1
#

pLDDT: mean 84.73, std 10.53, range [57.5, 95.94]

Secondary structure (DSSP, 8-state):
--HHHHHHHHHHHHHHHHHHHHHHHH-PPPHHHHHHHHHHH-TT-EEHHHHHHHTTS-THHHHHHHHHHHTTSEEEEE-SS-TT-EEEEE-

Radius of gyration: 20.89 Å; Cα contacts (8 Å, |Δi|>4): 75; chains: 1; bounding box: 50×30×56 Å

Foldseek 3Di:
DPPVVVVVVVVVVVVVVVVVVVVVVPDDDDLLRLLVVVQVVCQVFDWLVRSCVVVPNDPCSVVSQVVCCVVLQKHWDQDPVHNVIIGIHGD

Nearest PDB structures (foldseek):
  4fht-assembly1_A  TM=8.656E-01  e=1.324E-03  Streptomyces coelicolor A3(2)
  3voe-assembly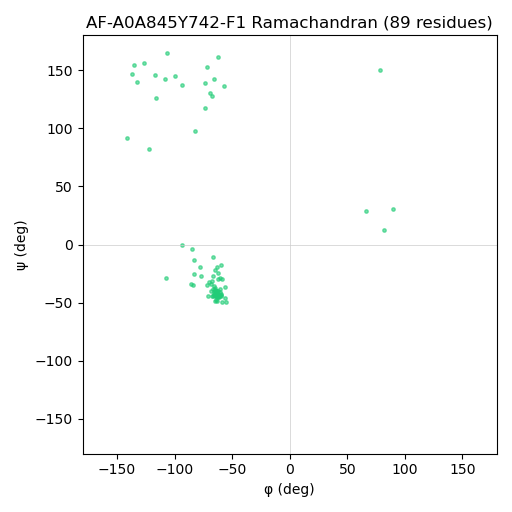1_B  TM=8.166E-01  e=1.928E-02  Escherichia coli K-12
  3vod-assembly1_A  TM=6.468E-01  e=5.220E-03  Escherichia coli K-12
  2nnn-assembly3_F  TM=8.062E-01  e=1.054E-01  Pseudomonas aeruginosa
  1lnw-assembly7_A  TM=6.515E-01  e=3.045E-02  Pseudomonas aeruginosa

Sequence (91 aa):
MSQYVHRKKNEFANVRRIIRDWKRKQFRPSLQDRITELLRNSPEGLSGGEIKAALGGTDSTYTVLARMVARGVITKRRCEQNYKEKLYFLI

Solvent-accessible surface area (backbone atoms only — not comparab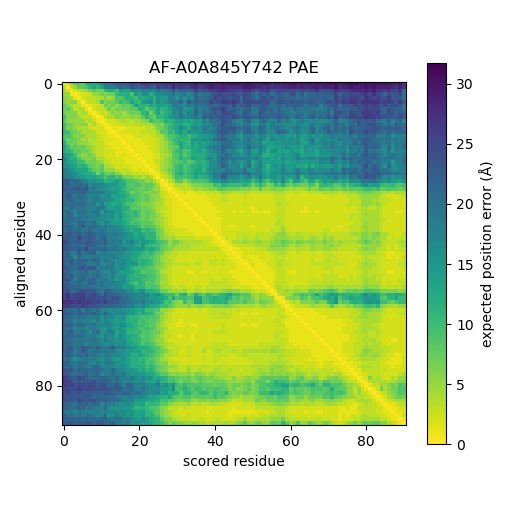le to full-atom values): 5291 Å² total; per-residue (Å²): 137,68,65,68,59,54,52,50,54,53,50,53,54,51,52,55,48,53,52,52,53,50,53,56,72,68,56,74,74,48,74,66,54,54,52,51,53,51,30,69,76,33,86,88,35,44,37,67,64,56,54,24,56,78,70,69,61,51,79,60,48,61,58,50,52,53,51,34,41,77,69,67,59,27,47,75,46,70,33,87,92,41,77,90,42,49,28,34,32,65,110

Mean predicted aligned error: 9.77 Å